Protein AF-K1SV11-F1 (afdb_monomer_lite)

Organism: NCBI:txid408170

pLDDT: mean 96.31, std 3.37, range [73.38, 98.69]

InterPro domains:
  IPR006102 Glycoside hydrolase family 2, immunoglobulin-like beta-sandwich [PF00703] (9-65)
  IPR006103 Glycoside hydrolase family 2, catalytic domain [PF02836] (73-146)
  IPR013783 Immunoglobulin-like fold [G3DSA:2.60.40.10] (1-65)
  IPR017853 Glycoside hydrolase superfamily [SSF51445] (63-167)
  IPR036156 Beta-Galactosidase/glucuronidase domain superfamily [SSF49303] (2-66)
  IPR051913 Glycosyl Hydrolase 2 Domain-Containing Protein [PTHR42732] (14-170)

Radius of gyration: 19.66 Å; chains: 1; bounding box: 50×42×51 Å

Structure (mmCIF, N/CA/C/O backbone):
data_AF-K1SV11-F1
#
_entry.id   AF-K1SV11-F1
#
loop_
_atom_site.group_PDB
_atom_site.id
_atom_site.type_symbol
_atom_site.label_atom_id
_atom_site.label_alt_id
_atom_site.label_comp_id
_atom_site.label_asym_id
_atom_site.label_entity_id
_atom_site.label_seq_id
_atom_site.pdbx_PDB_ins_code
_atom_site.Cartn_x
_atom_site.Cartn_y
_atom_site.Cartn_z
_atom_site.occupancy
_atom_site.B_iso_or_equiv
_atom_site.auth_seq_id
_atom_site.auth_comp_id
_atom_site.auth_asym_id
_atom_site.auth_atom_id
_atom_site.pdbx_PDB_model_num
ATOM 1 N N . MET A 1 1 ? -11.625 0.996 16.618 1.00 94.56 1 MET A N 1
ATOM 2 C CA . MET A 1 1 ? -12.616 0.081 16.000 1.00 94.56 1 MET A CA 1
ATOM 3 C C . MET A 1 1 ? -12.291 -0.110 14.524 1.00 94.56 1 MET A C 1
ATOM 5 O O . MET A 1 1 ? -11.609 0.737 13.961 1.00 94.56 1 MET A O 1
ATOM 9 N N . LEU A 1 2 ? -12.761 -1.198 13.920 1.00 97.38 2 LEU A N 1
ATOM 10 C CA . LEU A 1 2 ? -12.664 -1.480 12.489 1.00 97.38 2 LEU A CA 1
ATOM 11 C C . LEU A 1 2 ? -14.056 -1.342 11.863 1.00 97.38 2 LEU A C 1
ATOM 13 O O . LEU A 1 2 ? -15.018 -1.933 12.366 1.00 97.38 2 LEU A O 1
ATOM 17 N N . LEU A 1 3 ? -14.149 -0.562 10.793 1.00 97.69 3 LEU A N 1
ATOM 18 C CA . LEU A 1 3 ? -15.365 -0.305 10.028 1.00 97.69 3 LEU A CA 1
ATOM 19 C C . LEU A 1 3 ? -15.213 -0.891 8.623 1.00 97.69 3 LEU A C 1
ATOM 21 O O . LEU A 1 3 ? -14.120 -0.842 8.057 1.00 97.69 3 LEU A O 1
ATOM 25 N N . ASP A 1 4 ? -16.288 -1.443 8.073 1.00 96.75 4 ASP A N 1
ATOM 26 C CA . ASP A 1 4 ? -16.350 -1.846 6.666 1.00 96.75 4 ASP A CA 1
ATOM 27 C C . ASP A 1 4 ? -16.515 -0.636 5.717 1.00 96.75 4 ASP A C 1
ATOM 29 O O . ASP A 1 4 ? -16.569 0.512 6.169 1.00 96.75 4 ASP A O 1
ATOM 33 N N . GLU A 1 5 ? -16.565 -0.866 4.398 1.00 92.50 5 GLU A N 1
ATOM 34 C CA . GLU A 1 5 ? -16.695 0.216 3.403 1.00 92.50 5 GLU A CA 1
ATOM 35 C C . GLU A 1 5 ? -18.005 1.008 3.539 1.00 92.50 5 GLU A C 1
ATOM 37 O O . GLU A 1 5 ? -18.041 2.196 3.222 1.00 92.50 5 GLU A O 1
ATOM 42 N N . ALA A 1 6 ? -19.061 0.388 4.079 1.00 94.31 6 ALA A N 1
ATOM 43 C CA . ALA A 1 6 ? -20.334 1.044 4.371 1.00 94.31 6 ALA A CA 1
ATOM 44 C C . ALA A 1 6 ? -20.325 1.799 5.718 1.00 94.31 6 ALA A C 1
ATOM 46 O O . ALA A 1 6 ? -21.331 2.393 6.106 1.00 94.31 6 ALA A O 1
ATOM 47 N N . GLY A 1 7 ? -19.207 1.778 6.452 1.00 94.62 7 GLY A N 1
ATOM 48 C CA . GLY A 1 7 ? -19.062 2.416 7.759 1.00 94.62 7 GLY A CA 1
ATOM 49 C C . GLY A 1 7 ? -19.651 1.609 8.920 1.00 94.62 7 GLY A C 1
ATOM 50 O O . GLY A 1 7 ? -19.687 2.098 10.052 1.00 94.62 7 GLY A O 1
ATOM 51 N N . LYS A 1 8 ? -20.094 0.368 8.690 1.00 96.25 8 LYS A N 1
ATOM 52 C CA . LYS A 1 8 ? -20.599 -0.506 9.748 1.00 96.25 8 LYS A CA 1
ATOM 53 C C . LYS A 1 8 ? -19.429 -1.087 10.540 1.00 96.25 8 LYS A C 1
ATOM 55 O O . LYS A 1 8 ? -18.434 -1.566 10.001 1.00 96.25 8 LYS A O 1
ATOM 60 N N . LYS A 1 9 ? -19.563 -1.065 11.867 1.00 96.94 9 LYS A N 1
ATOM 61 C CA . LYS A 1 9 ? -18.567 -1.612 12.795 1.00 96.94 9 LYS A CA 1
ATOM 62 C C . LYS A 1 9 ? -18.510 -3.136 12.690 1.00 96.94 9 LYS A C 1
ATOM 64 O O . LYS A 1 9 ? -19.495 -3.807 12.988 1.00 96.94 9 LYS A O 1
ATOM 69 N N . VAL A 1 10 ? -17.344 -3.667 12.324 1.00 97.38 10 VAL A N 1
ATOM 70 C CA . VAL A 1 10 ? -17.098 -5.116 12.186 1.00 97.38 10 VAL A CA 1
ATOM 71 C C . VAL A 1 10 ? -16.247 -5.695 13.315 1.00 97.38 10 VAL A C 1
ATOM 73 O O . VAL A 1 10 ? -16.357 -6.878 13.616 1.00 97.38 10 VAL A O 1
ATOM 76 N N . ALA A 1 11 ? -15.422 -4.875 13.973 1.00 96.94 11 ALA A N 1
ATOM 77 C CA . ALA A 1 11 ? -14.662 -5.280 15.154 1.00 96.94 11 ALA A CA 1
ATOM 78 C C . ALA A 1 11 ? -14.322 -4.076 16.042 1.00 96.94 11 ALA A C 1
ATOM 80 O O . ALA A 1 11 ? -14.174 -2.946 15.572 1.00 96.94 11 ALA A O 1
ATOM 81 N N . GLU A 1 12 ? -14.154 -4.301 17.343 1.00 96.56 12 GLU A N 1
ATOM 82 C CA . GLU A 1 12 ? -13.772 -3.255 18.290 1.00 96.56 12 GLU A CA 1
ATOM 83 C C . GLU A 1 12 ? -12.978 -3.813 19.464 1.00 96.56 12 GLU A C 1
ATOM 85 O O . GLU A 1 12 ? -13.175 -4.945 19.902 1.00 96.56 12 GLU A O 1
ATOM 90 N N . LYS A 1 13 ? -12.081 -2.977 19.981 1.00 95.44 13 LYS A N 1
ATOM 91 C CA . LYS A 1 13 ? -11.397 -3.191 21.243 1.00 95.44 13 LYS A CA 1
ATOM 92 C C . LYS A 1 13 ? -11.168 -1.839 21.893 1.00 95.44 13 LYS A C 1
ATOM 94 O O . LYS A 1 13 ? -10.777 -0.889 21.215 1.00 95.44 13 LYS A O 1
ATOM 99 N N . ILE A 1 14 ? -11.401 -1.787 23.196 1.00 93.38 14 ILE A N 1
ATOM 100 C CA . ILE A 1 14 ? -11.025 -0.669 24.054 1.00 93.38 14 ILE A CA 1
ATOM 101 C C . ILE A 1 14 ? -9.830 -1.138 24.876 1.00 93.38 14 ILE A C 1
ATOM 103 O O . ILE A 1 14 ? -9.835 -2.256 25.399 1.00 93.38 14 ILE A O 1
ATOM 107 N N . VAL A 1 15 ? -8.802 -0.300 24.949 1.00 91.81 15 VAL A N 1
ATOM 108 C CA . VAL A 1 15 ? -7.616 -0.536 25.768 1.00 91.81 15 VAL A CA 1
ATOM 109 C C . VAL A 1 15 ? -7.462 0.641 26.718 1.00 91.81 15 VAL A C 1
ATOM 111 O O . VAL A 1 15 ? -7.655 1.789 26.325 1.00 91.81 15 VAL A O 1
ATOM 114 N N . THR A 1 16 ? -7.136 0.347 27.971 1.00 89.50 16 THR A N 1
ATOM 115 C CA . THR A 1 16 ? -6.912 1.333 29.029 1.00 89.50 16 THR A CA 1
ATOM 116 C C . THR A 1 16 ? -5.470 1.245 29.505 1.00 89.50 16 THR A C 1
ATOM 118 O O . THR A 1 16 ? -4.953 0.143 29.683 1.00 89.50 16 THR A O 1
ATOM 121 N N . GLY A 1 17 ? -4.831 2.386 29.747 1.00 82.50 17 GLY A N 1
ATOM 122 C CA . GLY A 1 17 ? -3.470 2.452 30.273 1.00 82.50 17 GLY A CA 1
ATOM 123 C C . GLY A 1 17 ? -2.755 3.728 29.843 1.00 82.50 17 GLY A C 1
ATOM 124 O O . GLY A 1 17 ? -3.195 4.406 28.919 1.00 82.50 17 GLY A O 1
ATOM 125 N N . ALA A 1 18 ? -1.654 4.044 30.521 1.00 73.38 18 ALA A N 1
ATOM 126 C CA . ALA A 1 18 ? -0.810 5.206 30.230 1.00 73.38 18 ALA A CA 1
ATOM 127 C C . ALA A 1 18 ? 0.420 4.854 29.371 1.00 73.38 18 ALA A C 1
ATOM 129 O O . ALA A 1 18 ? 1.354 5.644 29.275 1.00 73.38 18 ALA A O 1
ATOM 130 N N . ASN A 1 19 ? 0.448 3.654 28.781 1.00 80.50 19 ASN A N 1
ATOM 131 C CA . ASN A 1 19 ? 1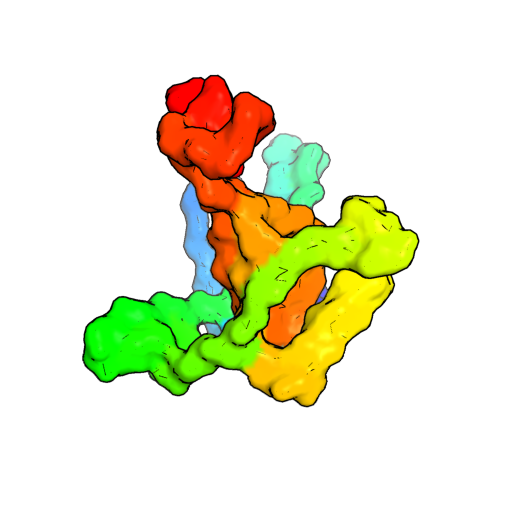.589 3.211 27.990 1.00 80.50 19 ASN A CA 1
ATOM 132 C C . ASN A 1 19 ? 1.600 3.952 26.640 1.00 80.50 19 ASN A C 1
ATOM 134 O O . ASN A 1 19 ? 0.556 3.987 25.982 1.00 80.50 19 ASN A O 1
ATOM 138 N N . PRO A 1 20 ? 2.740 4.521 26.205 1.00 83.62 20 PRO A N 1
ATOM 139 C CA . PRO A 1 20 ? 2.821 5.224 24.926 1.00 83.62 20 PRO A CA 1
ATOM 140 C C . PRO A 1 20 ? 2.632 4.282 23.728 1.00 83.62 20 PRO A C 1
ATOM 142 O O . PRO A 1 20 ? 2.189 4.719 22.671 1.00 83.62 20 PRO A O 1
ATOM 145 N N . GLU A 1 21 ? 2.911 2.985 23.900 1.00 89.81 21 GLU A N 1
ATOM 146 C CA . GLU A 1 21 ? 2.687 1.953 22.889 1.00 89.81 21 GLU A CA 1
ATOM 147 C C . GLU A 1 21 ? 1.568 0.996 23.329 1.00 89.81 21 GLU A C 1
ATOM 149 O O . GLU A 1 21 ? 1.606 0.410 24.416 1.00 89.81 21 GLU A O 1
ATOM 154 N N . ILE A 1 22 ? 0.569 0.811 22.462 1.00 89.50 22 ILE A N 1
ATOM 155 C CA . ILE A 1 22 ? -0.553 -0.105 22.681 1.00 89.50 22 ILE A CA 1
ATOM 156 C C . ILE A 1 22 ? -0.570 -1.144 21.562 1.00 89.50 22 ILE A C 1
ATOM 158 O O . ILE A 1 22 ? -0.773 -0.811 20.396 1.00 89.50 22 ILE A O 1
ATOM 162 N N . LYS A 1 23 ? -0.431 -2.423 21.925 1.00 90.94 23 LYS A N 1
ATOM 163 C CA . LYS A 1 23 ? -0.616 -3.558 21.010 1.00 90.94 23 LYS A CA 1
ATOM 164 C C . LYS A 1 23 ? -1.926 -4.256 21.314 1.00 90.94 23 LYS A C 1
ATOM 166 O O . LYS A 1 23 ? -2.216 -4.603 22.458 1.00 90.94 23 LYS A O 1
ATOM 171 N N . THR A 1 24 ? -2.733 -4.470 20.284 1.00 92.06 24 THR A N 1
ATOM 172 C CA . THR A 1 24 ? -3.984 -5.207 20.416 1.00 92.06 24 THR A CA 1
ATOM 173 C C . THR A 1 24 ? -4.318 -5.969 19.146 1.00 92.06 24 THR A C 1
ATOM 175 O O . THR A 1 24 ? -3.775 -5.697 18.078 1.00 92.06 24 THR A O 1
ATOM 178 N N . THR A 1 25 ? -5.226 -6.932 19.264 1.00 94.06 25 THR A N 1
ATOM 179 C CA . THR A 1 25 ? -5.654 -7.781 18.156 1.00 94.06 25 THR A CA 1
ATOM 180 C C . THR A 1 25 ? -7.169 -7.757 18.063 1.00 94.06 25 THR A C 1
ATOM 182 O O . THR A 1 25 ? -7.874 -7.994 19.045 1.00 94.06 25 THR A O 1
ATOM 185 N N . LEU A 1 26 ? -7.664 -7.484 16.860 1.00 94.12 26 LEU A N 1
ATOM 186 C CA . LEU A 1 26 ? -9.076 -7.556 16.513 1.00 94.12 26 LEU A CA 1
ATOM 187 C C . LEU A 1 26 ? -9.315 -8.834 15.715 1.00 94.12 26 LEU A C 1
ATOM 189 O O . LEU A 1 26 ? -8.645 -9.075 14.714 1.00 94.12 26 LEU A O 1
ATOM 193 N N . LYS A 1 27 ? -10.280 -9.649 16.146 1.00 95.38 27 LYS A N 1
ATOM 194 C CA . LYS A 1 27 ? -10.767 -10.773 15.344 1.00 95.38 27 LYS A CA 1
ATOM 195 C C . LYS A 1 27 ? -11.861 -10.257 14.416 1.00 95.38 27 LYS A C 1
ATOM 197 O O . LYS A 1 27 ? -12.839 -9.686 14.891 1.00 95.38 27 LYS A O 1
ATOM 202 N N . VAL A 1 28 ? -11.687 -10.462 13.116 1.00 96.25 28 VAL A N 1
ATOM 203 C CA . VAL A 1 28 ? -12.671 -10.109 12.087 1.00 96.25 28 VAL A CA 1
ATOM 204 C C . VAL A 1 28 ? -13.278 -11.409 11.578 1.00 96.25 28 VAL A C 1
ATOM 206 O O . VAL A 1 28 ? -12.565 -12.246 11.031 1.00 96.25 28 VAL A O 1
ATOM 209 N N . ALA A 1 29 ? -14.574 -11.611 11.809 1.00 95.19 29 ALA A N 1
ATOM 210 C CA . ALA A 1 29 ? -15.275 -12.780 11.291 1.00 95.19 29 ALA A CA 1
ATOM 211 C C . ALA A 1 29 ? -15.510 -12.606 9.785 1.00 95.19 29 ALA A C 1
ATOM 213 O O . ALA A 1 29 ? -16.008 -11.562 9.373 1.00 95.19 29 ALA A O 1
ATOM 214 N N . ASN A 1 30 ? -15.169 -13.627 8.991 1.00 95.12 30 ASN A N 1
ATOM 215 C CA . ASN A 1 30 ? -15.353 -13.656 7.533 1.00 95.12 30 ASN A CA 1
ATOM 216 C C . ASN A 1 30 ? -14.841 -12.376 6.834 1.00 95.12 30 ASN A C 1
ATOM 218 O O . ASN A 1 30 ? -15.638 -11.633 6.256 1.00 95.12 30 ASN A O 1
ATOM 222 N N . PRO A 1 31 ? -13.532 -12.066 6.927 1.00 96.75 31 PRO A N 1
ATOM 223 C CA . PRO A 1 31 ? -12.990 -10.839 6.358 1.00 96.75 31 PRO A CA 1
ATOM 224 C C . PRO A 1 31 ? -13.089 -10.846 4.828 1.00 96.75 31 PRO A C 1
ATOM 226 O O . PRO A 1 31 ? -12.780 -11.846 4.181 1.00 96.75 31 PRO A O 1
ATOM 229 N N . GLN A 1 32 ? -13.453 -9.701 4.257 1.00 97.88 32 GLN A N 1
ATOM 230 C CA . GLN A 1 32 ? -13.280 -9.423 2.837 1.00 97.88 32 GLN A CA 1
ATOM 231 C C . GLN A 1 32 ? -11.794 -9.177 2.588 1.00 97.88 32 GLN A C 1
ATOM 233 O O . GLN A 1 32 ? -11.194 -8.277 3.181 1.00 97.88 32 GLN A O 1
ATOM 238 N N . LEU A 1 33 ? -11.177 -10.026 1.770 1.00 98.31 33 LEU A N 1
ATOM 239 C CA . LEU A 1 33 ? -9.741 -9.962 1.534 1.00 98.31 33 LEU A CA 1
ATOM 240 C C . LEU A 1 33 ? -9.417 -8.965 0.424 1.00 98.31 33 LEU A C 1
ATOM 242 O O . LEU A 1 33 ? -10.063 -8.944 -0.623 1.00 98.31 33 LEU A O 1
ATOM 246 N N . TRP A 1 34 ? -8.366 -8.181 0.638 1.00 98.69 34 TRP A N 1
ATOM 247 C CA . TRP A 1 34 ? -7.801 -7.315 -0.383 1.00 98.69 34 TRP A CA 1
ATOM 248 C C . TRP A 1 34 ? -7.024 -8.149 -1.408 1.00 98.69 34 TRP A C 1
ATOM 250 O O . TRP A 1 34 ? -6.249 -9.047 -1.058 1.00 98.69 34 TRP A O 1
ATOM 260 N N . SER A 1 35 ? -7.216 -7.828 -2.682 1.00 98.50 35 SER A N 1
ATOM 261 C CA . SER A 1 35 ? -6.445 -8.334 -3.819 1.00 98.50 35 SER A CA 1
ATOM 262 C C . SER A 1 35 ? -6.445 -7.300 -4.952 1.00 98.50 35 SER A C 1
ATOM 264 O O . SER A 1 35 ? -7.298 -6.411 -4.951 1.00 98.50 35 SER A O 1
ATOM 266 N N . PRO A 1 36 ? -5.545 -7.398 -5.948 1.00 98.06 36 PRO A N 1
ATOM 267 C CA . PRO A 1 36 ? -5.603 -6.549 -7.136 1.00 98.06 36 PRO A CA 1
ATOM 268 C C . PRO A 1 36 ? -6.957 -6.582 -7.854 1.00 98.06 36 PRO A C 1
ATOM 270 O O . PRO A 1 36 ? -7.390 -5.581 -8.420 1.00 98.06 36 PRO A O 1
ATOM 273 N N . GLU A 1 37 ? -7.639 -7.722 -7.829 1.00 97.31 37 GLU A N 1
ATOM 274 C CA . GLU A 1 37 ? -8.930 -7.932 -8.479 1.00 97.31 37 GLU A CA 1
ATOM 275 C C . GLU A 1 37 ? -10.109 -7.445 -7.617 1.00 97.31 37 GLU A C 1
ATOM 277 O O . GLU A 1 37 ? -11.121 -7.000 -8.151 1.00 97.31 37 GLU A O 1
ATOM 282 N N . SER A 1 38 ? -9.962 -7.485 -6.290 1.00 97.31 38 SER A N 1
ATOM 283 C CA . SER A 1 38 ? -10.950 -7.024 -5.310 1.00 97.31 38 SER A CA 1
ATOM 284 C C . SER A 1 38 ? -10.254 -6.205 -4.213 1.00 97.31 38 SER A C 1
ATOM 286 O O . SER A 1 38 ? -9.923 -6.754 -3.154 1.00 97.31 38 SER A O 1
ATOM 288 N N . PRO A 1 39 ? -9.979 -4.906 -4.449 1.00 97.75 39 PRO A N 1
ATOM 289 C CA . PRO A 1 39 ? -9.195 -4.064 -3.544 1.00 97.75 39 PRO A CA 1
ATOM 290 C C . PRO A 1 39 ? -10.017 -3.527 -2.366 1.00 97.75 39 PRO A C 1
ATOM 292 O O . PRO A 1 39 ? -10.094 -2.324 -2.143 1.00 97.75 39 PRO A O 1
ATOM 295 N N . TYR A 1 40 ? -10.638 -4.430 -1.609 1.00 98.44 40 TYR A N 1
ATOM 296 C CA . TYR A 1 40 ? -11.513 -4.078 -0.495 1.00 98.44 40 TYR A CA 1
ATOM 297 C C . TYR A 1 40 ? -10.730 -3.435 0.656 1.00 98.44 40 TYR A C 1
ATOM 299 O O . TYR A 1 40 ? -9.743 -4.008 1.138 1.00 98.44 40 TYR A O 1
ATOM 307 N N . LEU A 1 41 ? -11.181 -2.271 1.131 1.00 98.19 41 LEU A N 1
ATOM 308 C CA . LEU A 1 41 ? -10.513 -1.527 2.201 1.00 98.19 41 LEU A CA 1
ATOM 309 C C . LEU A 1 41 ? -11.447 -1.260 3.381 1.00 98.19 41 LEU A C 1
ATOM 311 O O . LEU A 1 41 ? -12.476 -0.604 3.272 1.00 98.19 41 LEU A O 1
ATOM 315 N N . TYR A 1 42 ? -11.021 -1.694 4.561 1.00 98.25 42 TYR A N 1
ATOM 316 C CA . TYR A 1 42 ? -11.636 -1.302 5.822 1.00 98.25 42 TYR A CA 1
ATOM 317 C C . TYR A 1 42 ? -11.119 0.064 6.283 1.00 98.25 42 TYR A C 1
ATOM 319 O O . TYR A 1 42 ? -10.108 0.571 5.793 1.00 98.25 42 TYR A O 1
ATOM 327 N N . GLN A 1 43 ? -11.772 0.623 7.300 1.00 97.75 43 GLN A N 1
ATOM 328 C CA . GLN A 1 43 ? -11.298 1.797 8.025 1.00 97.75 43 GLN A CA 1
ATOM 329 C C . GLN A 1 43 ? -11.013 1.449 9.486 1.00 97.75 43 GLN A C 1
ATOM 331 O O . GLN A 1 43 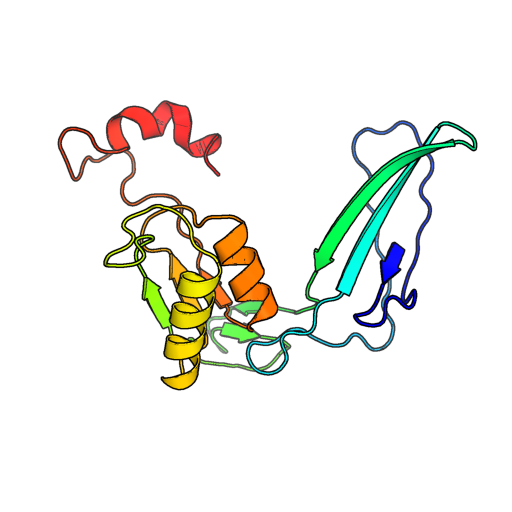? -11.904 1.055 10.243 1.00 97.75 43 GLN A O 1
ATOM 336 N N . VAL A 1 44 ? -9.766 1.626 9.911 1.00 97.06 44 VAL A N 1
ATOM 337 C CA . VAL A 1 44 ? -9.381 1.599 11.320 1.00 97.06 44 VAL A CA 1
ATOM 338 C C . VAL A 1 44 ? -9.595 2.996 11.882 1.00 97.06 44 VAL A C 1
ATOM 340 O O . VAL A 1 44 ? -8.856 3.922 11.561 1.00 97.06 44 VAL A O 1
ATOM 343 N N . LYS A 1 45 ? -10.602 3.145 12.744 1.00 96.94 45 LYS A N 1
ATOM 344 C CA . LYS A 1 45 ? -10.841 4.375 13.501 1.00 96.94 45 LYS A CA 1
ATOM 345 C C . LYS A 1 45 ? -10.247 4.237 14.896 1.00 96.94 45 LYS A C 1
ATOM 347 O O . LYS A 1 45 ? -10.744 3.456 15.719 1.00 96.94 45 LYS A O 1
ATOM 352 N N . LEU A 1 46 ? -9.184 4.986 15.149 1.00 95.31 46 LEU A N 1
ATOM 353 C CA . LEU A 1 46 ? -8.548 5.134 16.450 1.00 95.31 46 LEU A CA 1
ATOM 354 C C . LEU A 1 46 ? -9.159 6.347 17.146 1.00 95.31 46 LEU A C 1
ATOM 356 O O . LEU A 1 46 ? -9.353 7.397 16.538 1.00 95.31 46 LEU A O 1
ATOM 360 N N . THR A 1 47 ? -9.520 6.201 18.415 1.00 95.25 47 THR A N 1
ATOM 361 C CA . THR A 1 47 ? -10.074 7.299 19.210 1.00 95.25 47 THR A CA 1
ATOM 362 C C . THR A 1 47 ? -9.422 7.274 20.577 1.00 95.25 47 THR A C 1
ATOM 364 O O . THR A 1 47 ? -9.524 6.278 21.295 1.00 95.25 47 THR A O 1
ATOM 367 N N . ARG A 1 48 ? -8.730 8.362 20.912 1.00 93.81 48 ARG A N 1
ATOM 368 C CA . ARG A 1 48 ? -8.084 8.557 22.207 1.00 93.81 48 ARG A CA 1
ATOM 369 C C . ARG A 1 48 ? -9.021 9.350 23.103 1.00 93.81 48 ARG A C 1
ATOM 371 O O . ARG A 1 48 ? -9.550 10.384 22.695 1.00 93.81 48 ARG A O 1
ATOM 378 N N . TYR A 1 49 ? -9.192 8.874 24.328 1.00 93.12 49 TYR A N 1
ATOM 379 C CA . TYR A 1 49 ? -10.009 9.530 25.340 1.00 93.12 49 TYR A CA 1
ATOM 380 C C . TYR A 1 49 ? -9.144 10.018 26.501 1.00 93.12 49 TYR A C 1
ATOM 382 O O . TYR A 1 49 ? -8.228 9.322 26.935 1.00 93.12 49 TYR A O 1
ATOM 390 N N . GLU A 1 50 ? -9.484 11.188 27.033 1.00 92.19 50 GLU A N 1
ATOM 391 C CA . GLU A 1 50 ? -9.005 11.699 28.317 1.00 92.19 50 GLU A CA 1
ATOM 392 C C . GLU A 1 50 ? -10.204 11.783 29.269 1.00 92.19 50 GLU A C 1
ATOM 394 O O . GLU A 1 50 ? -11.061 12.670 29.184 1.00 92.19 50 GLU A O 1
ATOM 399 N N . GLY A 1 51 ? -10.333 10.771 30.131 1.00 89.38 51 GLY A N 1
ATOM 400 C CA . GLY A 1 51 ? -11.551 10.552 30.908 1.00 89.38 51 GLY A CA 1
ATOM 401 C C . GLY A 1 51 ? -12.748 10.285 29.989 1.00 89.38 51 GLY A C 1
ATOM 402 O O . GLY A 1 51 ? -12.779 9.287 29.276 1.00 89.38 51 GLY A O 1
ATOM 403 N N . LYS A 1 52 ? -13.743 11.182 30.004 1.00 91.56 52 LYS A N 1
ATOM 404 C CA . LYS A 1 52 ? -14.944 11.096 29.149 1.00 91.56 52 LYS A CA 1
ATOM 405 C C . LYS A 1 52 ? -14.847 11.929 27.864 1.00 91.56 52 LYS A C 1
ATOM 407 O O . LYS A 1 52 ? -15.765 11.882 27.050 1.00 91.56 52 LYS A O 1
ATOM 412 N N . LYS A 1 53 ? -13.781 12.716 27.687 1.00 95.69 53 LYS A N 1
ATOM 413 C CA . LYS A 1 53 ? -13.613 13.595 26.523 1.00 95.69 53 LYS A CA 1
ATOM 414 C C . LYS A 1 53 ? -12.815 12.885 25.437 1.00 95.69 53 LYS A C 1
ATOM 416 O O . LYS A 1 53 ? -11.838 12.204 25.735 1.00 95.69 53 LYS A O 1
ATOM 421 N N . VAL A 1 54 ? -13.224 13.063 24.185 1.00 96.50 54 VAL A N 1
ATOM 422 C CA . VAL A 1 54 ? -12.418 12.660 23.027 1.00 96.50 54 VAL A CA 1
ATOM 423 C C . VAL A 1 54 ? -11.271 13.655 22.894 1.00 96.50 54 VAL A C 1
ATOM 425 O O . VAL A 1 54 ? -11.518 14.851 22.774 1.00 96.50 54 VAL A O 1
ATOM 428 N N . ALA A 1 55 ? -10.040 13.157 22.944 1.00 95.00 55 ALA A N 1
ATOM 429 C CA . ALA A 1 55 ? -8.832 13.961 22.806 1.00 95.00 55 ALA A CA 1
ATOM 430 C C . ALA A 1 55 ? -8.280 13.934 21.374 1.00 95.00 55 ALA A C 1
ATOM 432 O O . ALA A 1 55 ? -7.768 14.943 20.909 1.00 95.00 55 ALA A O 1
ATOM 433 N N . ASP A 1 56 ? -8.389 12.795 20.680 1.00 95.38 56 ASP A N 1
ATOM 434 C CA . ASP A 1 56 ? -7.943 12.655 19.288 1.00 95.38 56 ASP A CA 1
ATOM 435 C C . ASP A 1 56 ? -8.739 11.569 18.549 1.00 95.38 56 ASP A C 1
ATOM 437 O O . ASP A 1 56 ? -9.225 10.605 19.157 1.00 95.38 56 ASP A O 1
ATOM 441 N N . VAL A 1 57 ? -8.857 11.720 17.229 1.00 96.75 57 VAL A N 1
ATOM 442 C CA . VAL A 1 57 ? -9.459 10.745 16.319 1.00 96.75 57 VAL A CA 1
ATOM 443 C C . VAL A 1 57 ? -8.614 10.643 15.058 1.00 96.75 57 VAL A C 1
ATOM 445 O O . VAL A 1 57 ? -8.461 11.616 14.328 1.00 96.75 57 VAL A O 1
ATOM 448 N N . GLN A 1 58 ? -8.178 9.429 14.734 1.00 96.56 58 GLN A N 1
ATOM 449 C CA . GLN A 1 58 ? -7.489 9.133 13.479 1.00 96.56 58 GLN A CA 1
ATOM 450 C C . GLN A 1 58 ? -8.213 8.023 12.731 1.00 96.56 58 GLN A C 1
ATOM 452 O O . GLN A 1 58 ? -8.741 7.088 13.338 1.00 96.56 58 GLN A O 1
ATOM 457 N N . THR A 1 59 ? -8.254 8.133 11.406 1.00 96.06 59 THR A N 1
ATOM 458 C CA . THR A 1 59 ? -8.867 7.129 10.534 1.00 96.06 59 THR A CA 1
ATOM 459 C C . THR A 1 59 ? -7.867 6.718 9.470 1.00 96.06 59 THR A C 1
ATOM 461 O O . THR A 1 59 ? -7.343 7.567 8.757 1.00 96.06 59 THR A O 1
ATOM 464 N N . LEU A 1 60 ? -7.613 5.417 9.375 1.00 95.06 60 LEU A N 1
ATOM 465 C CA . LEU A 1 60 ? -6.648 4.827 8.454 1.00 95.06 60 LEU A CA 1
ATOM 466 C C . LEU A 1 60 ? -7.356 3.788 7.591 1.00 95.06 60 LEU A C 1
ATOM 468 O O . LEU A 1 60 ? -8.121 2.971 8.106 1.00 95.06 60 LEU A O 1
ATOM 472 N N . LYS A 1 61 ? -7.092 3.794 6.285 1.00 96.44 61 LYS A N 1
ATOM 473 C CA . LYS A 1 61 ? -7.536 2.711 5.403 1.00 96.44 61 LYS A CA 1
ATOM 474 C C . LYS A 1 61 ? -6.670 1.475 5.635 1.00 96.44 61 LYS A C 1
ATOM 476 O O . LYS A 1 61 ? -5.482 1.584 5.925 1.00 96.44 61 LYS A O 1
ATOM 481 N N . THR A 1 62 ? -7.257 0.287 5.556 1.00 96.50 62 THR A N 1
ATOM 482 C CA . THR A 1 62 ? -6.532 -0.968 5.795 1.00 96.50 62 THR A CA 1
ATOM 483 C C . THR A 1 62 ? -7.129 -2.105 4.978 1.00 96.50 62 THR A C 1
ATOM 485 O O . THR A 1 62 ? -8.311 -2.420 5.107 1.00 96.50 62 THR A O 1
ATOM 488 N N . GLY A 1 63 ? -6.292 -2.763 4.177 1.00 97.62 63 GLY A N 1
ATOM 489 C CA . GLY A 1 63 ? -6.625 -4.022 3.513 1.00 97.62 63 GLY A CA 1
ATOM 490 C C . GLY A 1 63 ? -6.243 -5.231 4.370 1.00 97.62 63 GLY A C 1
ATOM 491 O O . GLY A 1 63 ? -5.183 -5.251 4.999 1.00 97.62 63 GLY A O 1
ATOM 492 N N . ILE A 1 64 ? -7.083 -6.267 4.376 1.00 98.31 64 ILE A N 1
ATOM 493 C CA . ILE A 1 64 ? -6.782 -7.548 5.031 1.00 98.31 64 ILE A CA 1
ATOM 494 C C . ILE A 1 64 ? -6.317 -8.530 3.959 1.00 98.31 64 ILE A C 1
ATOM 496 O O . ILE A 1 64 ? -7.066 -8.843 3.043 1.00 98.31 64 ILE A O 1
ATOM 500 N N . ARG A 1 65 ? -5.079 -9.015 4.056 1.00 98.25 65 ARG A N 1
ATOM 501 C CA . ARG A 1 65 ? -4.499 -9.986 3.115 1.00 98.25 65 ARG A CA 1
ATOM 502 C C . ARG A 1 65 ? -3.376 -10.778 3.764 1.00 98.25 65 ARG A C 1
ATOM 504 O O . ARG A 1 65 ? -2.717 -10.259 4.670 1.00 98.25 65 ARG A O 1
ATOM 511 N N . THR A 1 66 ? -3.111 -11.974 3.251 1.00 98.31 66 THR A N 1
ATOM 512 C CA . THR A 1 66 ? -1.915 -12.755 3.593 1.00 98.31 66 THR A CA 1
ATOM 513 C C . THR A 1 66 ? -0.949 -12.791 2.418 1.00 98.31 66 THR A C 1
ATOM 515 O O . THR A 1 66 ? -1.360 -12.856 1.262 1.00 98.31 66 THR A O 1
ATOM 518 N N . ILE A 1 67 ? 0.345 -12.736 2.718 1.00 98.06 67 ILE A N 1
ATOM 519 C CA . ILE A 1 67 ? 1.422 -12.850 1.734 1.00 98.06 67 ILE A CA 1
ATOM 520 C C . ILE A 1 67 ? 2.344 -13.968 2.207 1.00 98.06 67 ILE A C 1
ATOM 522 O O . ILE A 1 67 ? 2.691 -14.018 3.387 1.00 98.06 67 ILE A O 1
ATOM 526 N N . ALA A 1 68 ? 2.737 -14.847 1.293 1.00 98.25 68 ALA A N 1
ATOM 527 C CA . ALA A 1 68 ? 3.768 -15.847 1.530 1.00 98.25 68 ALA A CA 1
ATOM 528 C C . ALA A 1 68 ? 4.729 -15.889 0.340 1.00 98.25 68 ALA A C 1
ATOM 530 O O . ALA A 1 68 ? 4.320 -15.717 -0.808 1.00 98.25 68 ALA A O 1
ATOM 531 N N . VAL A 1 69 ? 6.013 -16.107 0.619 1.00 97.62 69 VAL A N 1
ATOM 532 C CA . VAL A 1 69 ? 7.045 -16.299 -0.402 1.00 97.62 69 VAL A CA 1
ATOM 533 C C . VAL A 1 69 ? 7.849 -17.532 -0.025 1.00 97.62 69 VAL A C 1
ATOM 535 O O . VAL A 1 69 ? 8.373 -17.614 1.083 1.00 97.62 69 VAL A O 1
ATOM 538 N N . SER A 1 70 ? 7.927 -18.495 -0.935 1.00 97.62 70 SER A N 1
ATOM 539 C CA . SER A 1 70 ? 8.698 -19.727 -0.750 1.00 97.62 70 SER A CA 1
ATOM 540 C C . SER A 1 70 ? 9.408 -20.119 -2.040 1.00 97.62 70 SER A C 1
ATOM 542 O O . SER A 1 70 ? 9.053 -19.655 -3.127 1.00 97.62 70 SER A O 1
ATOM 544 N N . LYS A 1 71 ? 10.419 -20.985 -1.931 1.00 97.88 71 LYS A N 1
ATOM 545 C CA . LYS A 1 71 ? 11.124 -21.531 -3.096 1.00 97.88 71 LYS A CA 1
ATOM 546 C C . LYS A 1 71 ? 10.194 -22.416 -3.932 1.00 97.88 71 LYS A C 1
ATOM 548 O O . LYS A 1 71 ? 10.281 -22.410 -5.155 1.00 97.88 71 LYS A O 1
ATOM 553 N N . GLU A 1 72 ? 9.311 -23.152 -3.265 1.00 97.19 72 GLU A N 1
ATOM 554 C CA . GLU A 1 72 ? 8.435 -24.166 -3.847 1.00 97.19 72 GLU A CA 1
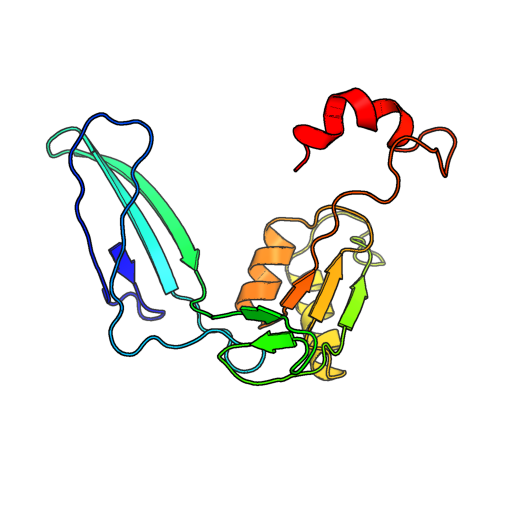ATOM 555 C C . GLU A 1 72 ? 7.251 -23.533 -4.588 1.00 97.19 72 GLU A C 1
ATOM 557 O O . GLU A 1 72 ? 6.938 -23.936 -5.707 1.00 97.19 72 GLU A O 1
ATOM 562 N N . TYR A 1 73 ? 6.617 -22.517 -3.991 1.00 96.75 73 TYR A N 1
ATOM 563 C CA . TYR A 1 73 ? 5.375 -21.923 -4.507 1.00 96.75 73 TYR A CA 1
ATOM 564 C C . TYR A 1 73 ? 5.534 -20.500 -5.049 1.00 96.75 73 TYR A C 1
ATOM 566 O O . TYR A 1 73 ? 4.573 -19.933 -5.577 1.00 96.75 73 TYR A O 1
ATOM 574 N N . GLY A 1 74 ? 6.728 -19.912 -4.941 1.00 97.75 74 GLY A N 1
ATOM 575 C CA . GLY A 1 74 ? 6.971 -18.524 -5.320 1.00 97.75 74 GLY A CA 1
ATOM 576 C C . GLY A 1 74 ? 6.181 -17.550 -4.446 1.00 97.75 74 GLY A C 1
ATOM 577 O O . GLY A 1 74 ? 6.020 -17.772 -3.247 1.00 97.75 74 GLY A O 1
ATOM 578 N N . PHE A 1 75 ? 5.702 -16.458 -5.049 1.00 98.31 75 PHE A N 1
ATOM 579 C CA . PHE A 1 75 ? 4.848 -15.475 -4.382 1.00 98.31 75 PHE A CA 1
ATOM 580 C C . PHE A 1 75 ? 3.392 -15.953 -4.340 1.00 98.31 75 PHE A C 1
ATOM 582 O O . PHE A 1 75 ? 2.806 -16.304 -5.370 1.00 98.31 75 PHE A O 1
ATOM 589 N N . GLN A 1 76 ? 2.801 -15.912 -3.150 1.00 98.56 76 GLN A N 1
ATOM 590 C CA . GLN A 1 76 ? 1.402 -16.226 -2.901 1.00 98.56 76 GLN A CA 1
ATOM 591 C C . GLN A 1 76 ? 0.704 -15.047 -2.226 1.00 98.56 76 GLN A C 1
ATOM 593 O O . GLN A 1 76 ? 1.193 -14.504 -1.234 1.00 98.56 76 GLN A O 1
ATOM 598 N N . LEU A 1 77 ? -0.478 -14.703 -2.735 1.00 98.62 77 LEU A N 1
ATOM 599 C CA . LEU A 1 77 ? -1.393 -13.736 -2.135 1.00 98.62 77 LEU A CA 1
ATOM 600 C C . LEU A 1 77 ? -2.670 -14.473 -1.744 1.00 98.62 77 LEU A C 1
ATOM 602 O O . LEU A 1 77 ? -3.261 -15.158 -2.576 1.00 98.62 77 LEU A O 1
ATOM 606 N N . ASN A 1 78 ? -3.092 -14.348 -0.486 1.00 98.19 78 ASN A N 1
ATOM 607 C CA . ASN A 1 78 ? -4.283 -15.025 0.038 1.00 98.19 78 ASN A CA 1
ATOM 608 C C . ASN A 1 78 ? -4.261 -16.550 -0.210 1.00 98.19 78 ASN A C 1
ATOM 610 O O . ASN A 1 78 ? -5.283 -17.161 -0.501 1.00 98.19 78 ASN A O 1
ATOM 614 N N . GLY A 1 79 ? -3.071 -17.160 -0.125 1.00 97.88 79 GLY A N 1
ATOM 615 C CA . GLY A 1 79 ? -2.850 -18.595 -0.355 1.00 97.88 79 GLY A CA 1
ATOM 616 C C . GLY A 1 79 ? -2.747 -19.017 -1.827 1.00 97.88 79 GLY A C 1
ATOM 617 O O . GLY A 1 79 ? -2.452 -20.177 -2.102 1.00 97.88 79 GLY A O 1
ATOM 618 N N . VAL A 1 80 ? -2.932 -18.099 -2.779 1.00 97.81 80 VAL A N 1
ATOM 619 C CA . VAL A 1 80 ? -2.911 -18.396 -4.218 1.00 97.81 80 VAL A CA 1
ATOM 620 C C . VAL A 1 80 ? -1.589 -17.951 -4.834 1.00 97.81 80 VAL A C 1
ATOM 622 O O . VAL A 1 80 ? -1.216 -16.780 -4.739 1.00 97.81 80 VAL A O 1
ATOM 625 N N . THR A 1 81 ? -0.884 -18.876 -5.490 1.00 98.25 81 THR A N 1
ATOM 626 C CA . THR A 1 81 ? 0.323 -18.560 -6.267 1.00 98.25 81 THR A CA 1
ATOM 627 C C . THR A 1 81 ? -0.020 -17.665 -7.448 1.00 98.25 81 THR A C 1
ATOM 629 O O . THR A 1 81 ? -0.913 -17.974 -8.236 1.00 98.25 81 THR A O 1
ATOM 632 N N . ARG A 1 82 ? 0.739 -16.579 -7.612 1.00 96.69 82 ARG A N 1
ATOM 633 C CA . ARG A 1 82 ? 0.637 -15.705 -8.784 1.00 96.69 82 ARG A CA 1
ATOM 634 C C . ARG A 1 82 ? 2.005 -15.205 -9.224 1.00 96.69 82 ARG A C 1
ATOM 636 O O . ARG A 1 82 ? 2.938 -15.090 -8.432 1.00 96.69 82 ARG A O 1
ATOM 643 N N . LYS A 1 83 ? 2.119 -14.884 -10.510 1.00 97.44 83 LYS A N 1
ATOM 644 C CA . LYS A 1 83 ? 3.242 -14.098 -11.027 1.00 97.44 83 LYS A CA 1
ATOM 645 C C . LYS A 1 83 ? 2.919 -12.619 -10.855 1.00 97.44 83 LYS A C 1
ATOM 647 O O . LYS A 1 83 ? 1.773 -12.229 -11.038 1.00 97.44 83 LYS A O 1
ATOM 652 N N . LEU A 1 84 ? 3.935 -11.830 -10.523 1.00 97.75 84 LEU A N 1
ATOM 653 C CA . LEU A 1 84 ? 3.838 -10.375 -10.499 1.00 97.75 84 LEU A CA 1
ATOM 654 C C . LEU A 1 84 ? 3.992 -9.868 -11.935 1.00 97.75 84 LEU A C 1
ATOM 656 O O . LEU A 1 84 ? 5.059 -10.008 -12.534 1.00 97.75 84 LEU A O 1
ATOM 660 N N . LYS A 1 85 ? 2.929 -9.297 -12.493 1.00 98.12 85 LYS A N 1
ATOM 661 C CA . LYS A 1 85 ? 2.936 -8.612 -13.789 1.00 98.12 85 LYS A CA 1
ATOM 662 C C . LYS A 1 85 ? 3.311 -7.154 -13.542 1.00 98.12 85 LYS A C 1
ATOM 664 O O . LYS A 1 85 ? 2.467 -6.260 -13.573 1.00 98.12 85 LYS A O 1
ATOM 669 N N . GLY A 1 86 ? 4.580 -6.962 -13.192 1.00 97.94 86 GLY A N 1
ATOM 670 C CA . GLY A 1 86 ? 5.100 -5.699 -12.684 1.00 97.94 86 GLY A CA 1
ATOM 671 C C . GLY A 1 86 ? 5.591 -4.735 -13.762 1.00 97.94 86 GLY A C 1
ATOM 672 O O . GLY A 1 86 ? 6.154 -5.158 -14.770 1.00 97.94 86 GLY A O 1
ATOM 673 N N . VAL A 1 87 ? 5.455 -3.437 -13.491 1.00 98.50 87 VAL A N 1
ATOM 674 C CA . VAL A 1 87 ? 6.134 -2.347 -14.215 1.00 98.50 87 VAL A CA 1
ATOM 675 C C . VAL A 1 87 ? 6.972 -1.503 -13.257 1.00 98.50 87 VAL A C 1
ATOM 677 O O . VAL A 1 87 ? 6.666 -1.408 -12.069 1.00 98.50 87 VAL A O 1
ATOM 680 N N . CYS A 1 88 ? 8.031 -0.878 -13.769 1.00 98.56 88 CYS A N 1
ATOM 681 C CA . CYS A 1 88 ? 8.766 0.158 -13.045 1.00 98.56 88 CYS A CA 1
ATOM 682 C C . CYS A 1 88 ? 8.248 1.524 -13.491 1.00 98.56 88 CYS A C 1
ATOM 684 O O . CYS A 1 88 ? 8.147 1.766 -14.693 1.00 98.56 88 CYS A O 1
ATOM 686 N N . LEU A 1 89 ? 7.943 2.404 -12.541 1.00 97.81 89 LEU A N 1
ATOM 687 C CA . LEU A 1 89 ? 7.538 3.778 -12.828 1.00 97.81 89 LEU A CA 1
ATOM 688 C C . LEU A 1 89 ? 8.441 4.745 -12.069 1.00 97.81 89 LEU A C 1
ATOM 690 O O . LEU A 1 89 ? 8.674 4.561 -10.874 1.00 97.81 89 LEU A O 1
ATOM 694 N N . HIS A 1 90 ? 8.907 5.776 -12.772 1.00 97.75 90 HIS A N 1
ATOM 695 C CA . HIS A 1 90 ? 9.406 6.989 -12.134 1.00 97.75 90 HIS A CA 1
ATOM 696 C C . HIS A 1 90 ? 8.239 7.825 -11.589 1.00 97.75 90 HIS A C 1
ATOM 698 O O . HIS A 1 90 ? 7.071 7.552 -11.871 1.00 97.75 90 HIS A O 1
ATOM 704 N N . HIS A 1 91 ? 8.565 8.821 -10.765 1.00 97.00 91 HIS A N 1
ATOM 705 C CA . HIS A 1 91 ? 7.577 9.621 -10.038 1.00 97.00 91 HIS A CA 1
ATOM 706 C C . HIS A 1 91 ? 6.970 10.766 -10.862 1.00 97.00 91 HIS A C 1
ATOM 708 O O . HIS A 1 91 ? 5.974 11.350 -10.436 1.00 97.00 91 HIS A O 1
ATOM 714 N N . ASP A 1 92 ? 7.574 11.136 -11.995 1.00 97.25 92 ASP A N 1
ATOM 715 C CA . ASP A 1 92 ? 7.071 12.236 -12.809 1.00 97.25 92 ASP A CA 1
ATOM 716 C C . ASP A 1 92 ? 5.750 11.876 -13.506 1.00 97.25 92 ASP A C 1
ATOM 718 O O . ASP A 1 92 ? 5.434 10.720 -13.795 1.00 97.25 92 ASP A O 1
ATOM 722 N N . LEU A 1 93 ? 4.961 12.912 -13.779 1.00 97.38 93 LEU A N 1
ATOM 723 C CA . LEU A 1 93 ? 3.651 12.821 -14.413 1.00 97.38 93 LEU A CA 1
ATOM 724 C C . LEU A 1 93 ? 3.698 13.429 -15.822 1.00 97.38 93 LEU A C 1
ATOM 726 O O . LEU A 1 93 ? 2.762 14.104 -16.264 1.00 97.38 93 LEU A O 1
ATOM 730 N N . GLY A 1 94 ? 4.810 1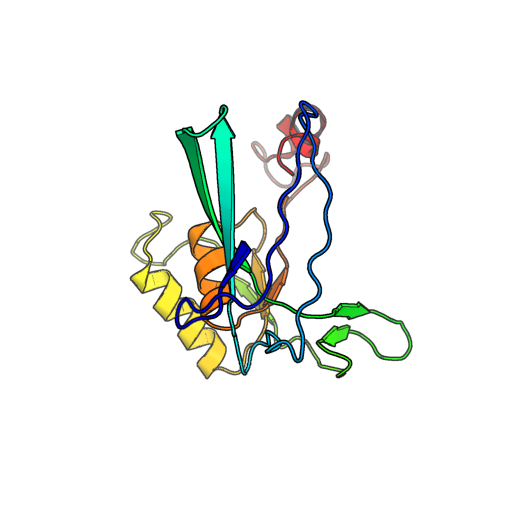3.199 -16.532 1.00 96.88 94 GLY A N 1
ATOM 731 C CA . GLY A 1 94 ? 5.035 13.674 -17.892 1.00 96.88 94 GLY A CA 1
ATOM 732 C C . GLY A 1 94 ? 5.018 15.208 -17.974 1.00 96.88 94 GLY A C 1
ATOM 733 O O . GLY A 1 94 ? 5.813 15.853 -17.293 1.00 96.88 94 GLY A O 1
ATOM 734 N N . PRO A 1 95 ? 4.118 15.832 -18.763 1.00 97.81 95 PRO A N 1
ATOM 735 C CA . PRO A 1 95 ? 4.052 17.294 -18.897 1.00 97.81 95 PRO A CA 1
ATOM 736 C C . PRO A 1 95 ? 3.828 18.068 -17.589 1.00 97.81 95 PRO A C 1
ATOM 738 O O . PRO A 1 95 ? 4.100 19.263 -17.541 1.00 97.81 95 PRO A O 1
ATOM 741 N N . LEU A 1 96 ? 3.326 17.412 -16.537 1.00 97.81 96 LEU A N 1
ATOM 742 C CA . LEU A 1 96 ? 3.134 18.024 -15.216 1.00 97.81 96 LEU A CA 1
ATOM 743 C C . LEU A 1 96 ? 4.424 18.060 -14.375 1.00 97.81 96 LEU A C 1
ATOM 745 O O . LEU A 1 96 ? 4.453 18.696 -13.321 1.00 97.81 96 LEU A O 1
ATOM 749 N N . GLY A 1 97 ? 5.485 17.378 -14.816 1.00 97.94 97 GLY A N 1
ATOM 750 C CA . GLY A 1 97 ? 6.710 17.204 -14.042 1.00 97.94 97 GLY A CA 1
ATOM 751 C C . GLY A 1 97 ? 6.465 16.413 -12.755 1.00 97.94 97 GLY A C 1
ATOM 752 O O . GLY A 1 97 ? 5.667 15.479 -12.731 1.00 97.94 97 GLY A O 1
ATOM 753 N N . ALA A 1 98 ? 7.158 16.790 -11.680 1.00 97.19 98 ALA A N 1
ATOM 754 C CA . ALA A 1 98 ? 7.101 16.110 -10.381 1.00 97.19 98 ALA A CA 1
ATOM 755 C C . ALA A 1 98 ? 6.001 16.638 -9.439 1.00 97.19 98 ALA A C 1
ATOM 757 O O . ALA A 1 98 ? 5.875 16.160 -8.313 1.00 97.19 98 ALA A O 1
ATOM 758 N N . ALA A 1 99 ? 5.224 17.644 -9.860 1.00 96.75 99 ALA A N 1
ATOM 759 C CA . ALA A 1 99 ? 4.123 18.155 -9.054 1.00 96.75 99 ALA A CA 1
ATOM 760 C C . ALA A 1 99 ? 3.029 17.087 -8.955 1.00 96.75 99 ALA A C 1
ATOM 762 O O . ALA A 1 99 ? 2.405 16.724 -9.955 1.00 96.75 99 ALA A O 1
ATOM 763 N N . GLU A 1 100 ? 2.805 16.577 -7.746 1.00 94.50 100 GLU A N 1
ATOM 764 C CA . GLU A 1 100 ? 1.862 15.491 -7.532 1.00 94.50 100 GLU A CA 1
ATOM 765 C C . GLU A 1 100 ? 0.440 15.881 -7.957 1.00 94.50 100 GLU A C 1
ATOM 767 O O . GLU A 1 100 ? -0.100 16.920 -7.571 1.00 94.50 100 GLU A O 1
ATOM 772 N N . ASN A 1 101 ? -0.189 15.016 -8.754 1.00 98.00 101 ASN A N 1
ATOM 773 C CA . ASN A 1 101 ? -1.542 15.223 -9.240 1.00 98.00 101 ASN A CA 1
ATOM 774 C C . ASN A 1 101 ? -2.348 13.923 -9.180 1.00 98.00 101 ASN A C 1
ATOM 776 O O . ASN A 1 101 ? -2.087 12.960 -9.906 1.00 98.00 101 ASN A O 1
ATOM 780 N N . LYS A 1 102 ? -3.393 13.930 -8.347 1.00 98.19 102 LYS A N 1
ATOM 781 C CA . LYS A 1 102 ? -4.251 12.767 -8.101 1.00 98.19 102 LYS A CA 1
ATOM 782 C C . LYS A 1 102 ? -4.870 12.192 -9.376 1.00 98.19 102 LYS A C 1
ATOM 784 O O . LYS A 1 102 ? -4.907 10.977 -9.544 1.00 98.19 102 LYS A O 1
ATOM 789 N N . ALA A 1 103 ? -5.373 13.044 -10.270 1.00 98.44 103 ALA A N 1
ATOM 790 C CA . ALA A 1 103 ? -6.039 12.590 -11.489 1.00 98.44 103 ALA A CA 1
ATOM 791 C C . ALA A 1 103 ? -5.047 11.934 -12.460 1.00 98.44 103 ALA A C 1
ATOM 793 O O . ALA A 1 103 ? -5.350 10.890 -13.038 1.00 98.44 103 ALA A O 1
ATOM 794 N N . ALA A 1 104 ? -3.847 12.505 -12.592 1.00 98.38 104 ALA A N 1
ATOM 795 C CA . ALA A 1 104 ? -2.785 11.939 -13.416 1.00 98.38 104 ALA A CA 1
ATOM 796 C C . ALA A 1 104 ? -2.281 10.592 -12.868 1.00 98.38 104 ALA A C 1
ATOM 798 O O . ALA A 1 104 ? -2.149 9.647 -13.647 1.00 98.38 104 ALA A O 1
ATOM 799 N N . LEU A 1 105 ? -2.100 10.463 -11.548 1.00 98.31 105 LEU A N 1
ATOM 800 C CA . LEU A 1 105 ? -1.748 9.190 -10.904 1.00 98.31 105 LEU A CA 1
ATOM 801 C C . LEU A 1 105 ? -2.837 8.127 -11.095 1.00 98.31 105 LEU A C 1
ATOM 803 O O . LEU A 1 105 ? -2.538 7.005 -11.496 1.00 98.31 105 LEU A O 1
ATOM 807 N N . ILE A 1 106 ? -4.113 8.482 -10.879 1.00 98.62 106 ILE A N 1
ATOM 808 C CA . ILE A 1 106 ? -5.243 7.570 -11.128 1.00 98.62 106 ILE A CA 1
ATOM 809 C C . ILE A 1 106 ? -5.225 7.086 -12.576 1.00 98.62 106 ILE A C 1
ATOM 811 O O . ILE A 1 106 ? -5.373 5.889 -12.820 1.00 98.62 106 ILE A O 1
ATOM 815 N N . ARG A 1 107 ? -5.039 8.003 -13.534 1.00 98.56 107 ARG A N 1
ATOM 816 C CA . ARG A 1 107 ? -4.942 7.660 -14.955 1.00 98.56 107 ARG A CA 1
ATOM 817 C C . ARG A 1 107 ? -3.789 6.688 -15.199 1.00 98.56 107 ARG A C 1
ATOM 819 O O . ARG A 1 107 ? -4.021 5.645 -15.794 1.00 98.56 107 ARG A O 1
ATOM 826 N N . GLN A 1 108 ? -2.584 7.002 -14.725 1.00 98.44 108 GLN A N 1
ATOM 827 C CA . GLN A 1 108 ? -1.397 6.169 -14.929 1.00 98.44 108 GLN A CA 1
ATOM 828 C C . GLN A 1 108 ? -1.597 4.753 -14.367 1.00 98.44 108 GLN A C 1
ATOM 830 O O . GLN A 1 108 ? -1.397 3.780 -15.092 1.00 98.44 108 GLN A O 1
ATOM 835 N N . ILE A 1 109 ? -2.066 4.627 -13.120 1.00 98.44 109 ILE A N 1
ATOM 836 C CA . ILE A 1 109 ? -2.306 3.327 -12.474 1.00 98.44 109 ILE A CA 1
ATOM 837 C C . ILE A 1 109 ? -3.380 2.532 -13.229 1.00 98.44 109 ILE A C 1
ATOM 839 O O . ILE A 1 109 ? -3.189 1.343 -13.487 1.00 98.44 109 ILE A O 1
ATOM 843 N N . LYS A 1 110 ? -4.489 3.170 -13.631 1.00 98.50 110 LYS A N 1
ATOM 844 C CA . LYS A 1 110 ? -5.548 2.504 -14.407 1.00 98.50 110 LYS A CA 1
ATOM 845 C C . LYS A 1 110 ? -5.056 2.024 -15.767 1.00 98.50 110 LYS A C 1
ATOM 847 O O . LYS A 1 110 ? -5.307 0.875 -16.103 1.00 98.50 110 LYS A O 1
ATOM 852 N N . THR A 1 111 ? -4.295 2.840 -16.495 1.00 98.56 111 THR A N 1
ATOM 853 C CA . THR A 1 111 ? -3.709 2.434 -17.780 1.00 98.56 111 THR A CA 1
ATOM 854 C C . THR A 1 111 ? -2.795 1.216 -17.617 1.00 98.56 111 THR A C 1
ATOM 856 O O . THR A 1 111 ? -2.844 0.301 -18.436 1.00 98.56 111 THR A O 1
ATOM 859 N N . MET A 1 112 ? -2.001 1.143 -16.541 1.00 98.56 112 MET A N 1
ATOM 860 C CA . MET A 1 112 ? -1.189 -0.052 -16.268 1.00 98.56 112 MET A CA 1
ATOM 861 C C . MET A 1 112 ? -2.061 -1.277 -15.956 1.00 98.56 112 MET A C 1
ATOM 863 O O . MET A 1 112 ? -1.777 -2.367 -16.450 1.00 98.56 112 MET A O 1
ATOM 867 N N . LYS A 1 113 ? -3.154 -1.122 -15.196 1.00 98.06 113 LYS A N 1
ATOM 868 C CA . LYS A 1 113 ? -4.099 -2.230 -14.955 1.00 98.06 113 LYS A CA 1
ATOM 869 C C . LYS A 1 113 ? -4.783 -2.708 -16.230 1.00 98.06 113 LYS A C 1
ATOM 871 O O . LYS A 1 113 ? -4.906 -3.911 -16.423 1.00 98.06 113 LYS A O 1
ATOM 876 N N . GLU A 1 114 ? -5.198 -1.792 -17.099 1.00 98.38 114 GLU A N 1
ATOM 877 C CA . GLU A 1 114 ? -5.803 -2.105 -18.402 1.00 98.38 114 GLU A CA 1
ATOM 878 C C . GLU A 1 114 ? -4.832 -2.874 -19.307 1.00 98.38 114 GLU A C 1
ATOM 880 O O . GLU A 1 114 ? -5.243 -3.788 -20.017 1.00 98.38 114 GLU A O 1
ATOM 885 N N . MET A 1 115 ? -3.532 -2.576 -19.217 1.00 98.44 115 MET A N 1
ATOM 886 C CA . MET A 1 115 ? -2.472 -3.345 -19.879 1.00 98.44 115 MET A CA 1
ATOM 887 C C . MET A 1 115 ? -2.297 -4.763 -19.294 1.00 98.44 115 MET A C 1
ATOM 889 O O . MET A 1 115 ? -1.664 -5.619 -19.910 1.00 98.44 115 MET A O 1
ATOM 893 N N . GLY A 1 116 ? -2.864 -5.036 -18.116 1.00 98.12 116 GLY A N 1
ATOM 894 C CA . GLY A 1 116 ? -2.801 -6.324 -17.426 1.00 98.12 116 GLY A CA 1
ATOM 895 C C . GLY A 1 116 ? -1.795 -6.381 -16.275 1.00 98.12 116 GLY A C 1
ATOM 896 O O . GLY A 1 116 ? -1.508 -7.479 -15.789 1.00 98.12 116 GLY A O 1
ATOM 897 N N . CYS A 1 117 ? -1.252 -5.239 -15.840 1.00 98.44 117 CYS A N 1
ATOM 898 C CA . CYS A 1 117 ? -0.348 -5.169 -14.694 1.00 98.44 117 CYS A CA 1
ATOM 899 C C . CYS A 1 117 ? -1.092 -5.272 -13.361 1.00 98.44 117 CYS A C 1
ATOM 901 O O . CYS A 1 117 ? -2.193 -4.746 -13.195 1.00 98.44 117 CYS A O 1
ATOM 903 N N . ASP A 1 118 ? -0.440 -5.905 -12.390 1.00 98.25 118 ASP A N 1
ATOM 904 C CA . ASP A 1 118 ? -0.937 -6.060 -11.018 1.00 98.25 118 ASP A CA 1
ATOM 905 C C . ASP A 1 118 ? 0.062 -5.590 -9.949 1.00 98.25 118 ASP A C 1
ATOM 907 O O . ASP A 1 118 ? -0.264 -5.604 -8.758 1.00 98.25 118 ASP A O 1
ATOM 911 N N . ALA A 1 119 ? 1.255 -5.155 -10.367 1.00 98.44 119 ALA A N 1
ATOM 912 C CA . ALA A 1 119 ? 2.291 -4.645 -9.487 1.00 98.44 119 ALA A CA 1
ATOM 913 C C . ALA A 1 119 ? 3.038 -3.439 -10.082 1.00 98.44 119 ALA A C 1
ATOM 915 O O . ALA A 1 119 ? 3.258 -3.346 -11.292 1.00 98.44 119 ALA A O 1
ATOM 916 N N . ILE A 1 120 ? 3.498 -2.547 -9.207 1.00 98.69 120 ILE A N 1
ATOM 917 C CA . ILE A 1 120 ? 4.397 -1.433 -9.523 1.00 98.69 120 ILE A CA 1
ATOM 918 C C . ILE A 1 120 ? 5.639 -1.534 -8.636 1.00 98.69 120 ILE A C 1
ATOM 920 O O . ILE A 1 120 ? 5.536 -1.747 -7.430 1.00 98.69 120 ILE A O 1
ATOM 924 N N . ARG A 1 121 ? 6.819 -1.329 -9.220 1.00 98.69 121 ARG A N 1
ATOM 925 C CA . ARG A 1 121 ? 8.048 -1.009 -8.487 1.00 98.69 121 ARG A CA 1
ATOM 926 C C . ARG A 1 121 ? 8.316 0.492 -8.586 1.00 98.69 121 ARG A C 1
ATOM 928 O O . ARG A 1 121 ? 8.346 1.032 -9.695 1.00 98.69 121 ARG A O 1
ATOM 935 N N . THR A 1 122 ? 8.534 1.148 -7.448 1.00 97.75 122 THR A N 1
ATOM 936 C CA . THR A 1 122 ? 8.749 2.606 -7.363 1.00 97.75 122 THR A CA 1
ATOM 937 C C . THR A 1 122 ? 10.215 2.948 -7.641 1.00 97.75 122 THR A C 1
ATOM 939 O O . THR A 1 122 ? 10.999 3.274 -6.754 1.00 97.75 122 THR A O 1
ATOM 942 N N . ALA A 1 123 ? 10.612 2.798 -8.901 1.00 95.88 123 ALA A N 1
ATOM 943 C CA . ALA A 1 123 ? 11.991 2.963 -9.338 1.00 95.88 123 ALA A CA 1
ATOM 944 C C . ALA A 1 123 ? 12.427 4.442 -9.246 1.00 95.88 123 ALA A C 1
ATOM 946 O O . ALA A 1 123 ? 11.880 5.296 -9.940 1.00 95.88 123 ALA A O 1
ATOM 947 N N . HIS A 1 124 ? 13.407 4.830 -8.434 1.00 97.12 124 HIS A N 1
ATOM 948 C CA . HIS A 1 124 ? 14.181 4.067 -7.439 1.00 97.12 124 HIS A CA 1
ATOM 949 C C . HIS A 1 124 ? 14.201 4.857 -6.127 1.00 97.12 124 HIS A C 1
ATOM 951 O O . HIS A 1 124 ? 15.257 5.222 -5.607 1.00 97.12 124 HIS A O 1
ATOM 957 N N . ASN A 1 125 ? 13.009 5.235 -5.677 1.00 96.12 125 ASN A N 1
ATOM 958 C CA . ASN A 1 125 ? 12.812 6.172 -4.587 1.00 96.12 125 ASN A CA 1
ATOM 959 C C . ASN A 1 125 ? 11.482 5.918 -3.884 1.00 96.12 125 ASN A C 1
ATOM 961 O O . ASN A 1 125 ? 10.547 5.342 -4.455 1.00 96.12 125 ASN A O 1
ATOM 965 N N . MET A 1 126 ? 11.400 6.419 -2.652 1.00 94.75 126 MET A N 1
ATOM 966 C CA . MET A 1 126 ? 10.177 6.349 -1.870 1.00 94.75 126 MET A CA 1
ATOM 967 C C . MET A 1 126 ? 9.021 6.992 -2.652 1.00 94.75 126 MET A C 1
ATOM 969 O O . MET A 1 126 ? 9.185 8.102 -3.177 1.00 94.75 126 MET A O 1
ATOM 973 N N . PRO A 1 127 ? 7.878 6.296 -2.782 1.00 93.88 127 PRO A N 1
ATOM 974 C CA . PRO A 1 127 ? 6.686 6.865 -3.390 1.00 93.88 127 PRO A CA 1
ATOM 975 C C . PRO A 1 127 ? 6.051 7.898 -2.462 1.00 93.88 127 PRO A C 1
ATOM 977 O O . PRO A 1 127 ? 6.286 7.913 -1.253 1.00 93.88 127 PRO A O 1
ATOM 980 N N . SER A 1 128 ? 5.181 8.731 -3.019 1.00 95.00 128 SER A N 1
ATOM 981 C CA . SER A 1 128 ? 4.329 9.602 -2.217 1.00 95.00 128 SER A CA 1
ATOM 982 C C . SER A 1 128 ? 3.229 8.810 -1.501 1.00 95.00 128 SER A C 1
ATOM 984 O O . SER A 1 128 ? 2.764 7.765 -1.973 1.00 95.00 128 SER A O 1
ATOM 986 N N . THR A 1 129 ? 2.732 9.353 -0.387 1.00 95.25 129 THR A N 1
ATOM 987 C CA . THR A 1 129 ? 1.580 8.783 0.331 1.00 95.25 129 THR A CA 1
ATOM 988 C C . THR A 1 129 ? 0.354 8.671 -0.575 1.00 95.25 129 THR A C 1
ATOM 990 O O . THR A 1 129 ? -0.324 7.647 -0.566 1.00 95.25 129 THR A O 1
ATOM 993 N N . MET A 1 130 ? 0.088 9.678 -1.415 1.00 96.81 130 MET A N 1
ATOM 994 C CA . MET A 1 130 ? -1.063 9.646 -2.319 1.00 96.81 130 MET A CA 1
ATOM 995 C C . MET A 1 130 ? -0.916 8.562 -3.397 1.00 96.81 130 MET A C 1
ATOM 997 O O . MET A 1 130 ? -1.908 7.901 -3.699 1.00 96.81 130 MET A O 1
ATOM 1001 N N . GLN A 1 131 ? 0.280 8.308 -3.943 1.00 97.06 131 GLN A N 1
ATOM 1002 C CA . GLN A 1 131 ? 0.481 7.181 -4.861 1.00 97.06 131 GLN A CA 1
ATOM 1003 C C . GLN A 1 131 ? 0.176 5.842 -4.172 1.00 97.06 131 GLN A C 1
ATOM 1005 O O . GLN A 1 131 ? -0.527 5.014 -4.751 1.00 97.06 131 GLN A O 1
ATOM 1010 N N . MET A 1 132 ? 0.634 5.651 -2.930 1.00 97.56 132 MET A N 1
ATOM 1011 C CA . MET A 1 132 ? 0.366 4.433 -2.153 1.00 97.56 132 MET A CA 1
ATOM 1012 C C . MET A 1 132 ? -1.129 4.237 -1.874 1.00 97.56 132 MET A C 1
ATOM 1014 O O . MET A 1 132 ? -1.670 3.171 -2.160 1.00 97.56 132 MET A O 1
ATOM 1018 N N . GLU A 1 133 ? -1.829 5.277 -1.417 1.00 97.31 133 GLU A N 1
ATOM 1019 C CA . GLU A 1 133 ? -3.275 5.217 -1.160 1.00 97.31 133 GLU A CA 1
ATOM 1020 C C . GLU A 1 133 ? -4.092 4.921 -2.426 1.00 97.31 133 GLU A C 1
ATOM 1022 O O . GLU A 1 133 ? -5.130 4.246 -2.377 1.00 97.31 133 GLU A O 1
ATOM 1027 N N . LEU A 1 134 ? -3.644 5.441 -3.573 1.00 98.06 134 LEU A N 1
ATOM 1028 C CA . LEU A 1 134 ? -4.254 5.160 -4.867 1.00 98.06 134 LEU A CA 1
ATOM 1029 C C . LEU A 1 134 ? -3.984 3.723 -5.310 1.00 98.06 134 LEU A C 1
ATOM 1031 O O . LEU A 1 134 ? -4.912 3.081 -5.795 1.00 98.06 134 LEU A O 1
ATOM 1035 N N . CYS A 1 135 ? -2.774 3.195 -5.117 1.00 98.38 135 CYS A N 1
ATOM 1036 C CA . CYS A 1 135 ? -2.460 1.790 -5.380 1.00 98.38 135 CYS A CA 1
ATOM 1037 C C . CYS A 1 135 ? -3.312 0.846 -4.520 1.00 98.38 135 CYS A C 1
ATOM 1039 O O . CYS A 1 135 ? -3.909 -0.087 -5.059 1.00 98.38 135 CYS A O 1
ATOM 1041 N N . ASP A 1 136 ? -3.458 1.134 -3.225 1.00 98.25 136 ASP A N 1
ATOM 1042 C CA . ASP A 1 136 ? -4.327 0.372 -2.323 1.00 98.25 136 ASP A CA 1
ATOM 1043 C C . ASP A 1 136 ? -5.776 0.369 -2.824 1.00 98.25 136 ASP A C 1
ATOM 1045 O O . ASP A 1 136 ? -6.398 -0.687 -2.932 1.00 98.25 136 ASP A O 1
ATOM 1049 N N . SER A 1 137 ? -6.298 1.550 -3.177 1.00 98.00 137 SER A N 1
ATOM 1050 C CA . SER A 1 137 ? -7.697 1.737 -3.589 1.00 98.00 137 SER A CA 1
ATOM 1051 C C . SER 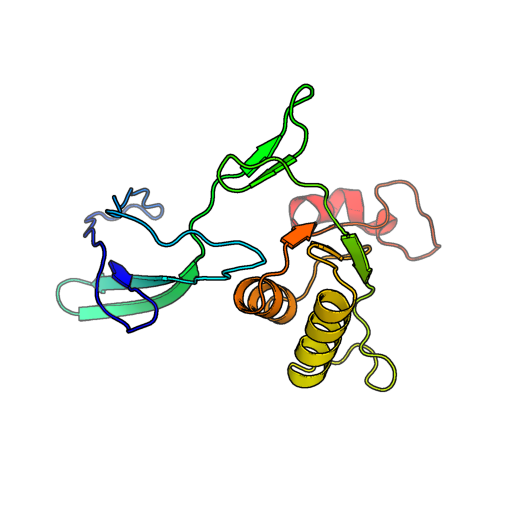A 1 137 ? -7.991 1.185 -4.988 1.00 98.00 137 SER A C 1
ATOM 1053 O O . SER A 1 137 ? -9.109 0.764 -5.271 1.00 98.00 137 SER A O 1
ATOM 1055 N N . LEU A 1 138 ? -7.010 1.215 -5.893 1.00 98.25 138 LEU A N 1
ATOM 1056 C CA . LEU A 1 138 ? -7.156 0.729 -7.266 1.00 98.25 138 LEU A CA 1
ATOM 1057 C C . LEU A 1 138 ? -6.760 -0.738 -7.410 1.00 98.25 138 LEU A C 1
ATOM 1059 O O . LEU A 1 138 ? -6.959 -1.288 -8.489 1.00 98.25 138 LEU A O 1
ATOM 1063 N N . GLY A 1 139 ? -6.226 -1.379 -6.369 1.00 98.19 139 GLY A N 1
ATOM 1064 C CA . GLY A 1 139 ? -5.787 -2.772 -6.402 1.00 98.19 139 GLY A CA 1
ATOM 1065 C C . GLY A 1 139 ? -4.510 -2.958 -7.201 1.00 98.19 139 GLY A C 1
ATOM 1066 O O . GLY A 1 139 ? -4.517 -3.642 -8.223 1.00 98.19 139 GLY A O 1
ATOM 1067 N N . MET A 1 140 ? -3.435 -2.320 -6.756 1.00 98.44 140 MET A N 1
ATOM 1068 C CA . MET A 1 140 ? -2.101 -2.440 -7.326 1.00 98.44 140 MET A CA 1
ATOM 1069 C C . MET A 1 140 ? -1.120 -2.813 -6.217 1.00 98.44 140 MET A C 1
ATOM 1071 O O . MET A 1 140 ? -1.013 -2.102 -5.220 1.00 98.44 140 MET A O 1
ATOM 1075 N N . MET A 1 141 ? -0.409 -3.931 -6.369 1.00 98.38 141 MET A N 1
ATOM 1076 C CA . MET A 1 141 ? 0.663 -4.289 -5.439 1.00 98.38 141 MET A CA 1
ATOM 1077 C C . MET A 1 141 ? 1.855 -3.356 -5.650 1.00 98.38 141 MET A C 1
ATOM 1079 O O . MET A 1 141 ? 2.120 -2.928 -6.772 1.00 98.38 141 MET A O 1
ATOM 1083 N N . VAL A 1 142 ? 2.598 -3.055 -4.588 1.00 98.25 142 VAL A N 1
ATOM 1084 C CA . VAL A 1 142 ? 3.738 -2.140 -4.679 1.00 98.25 142 VAL A CA 1
ATOM 1085 C C . VAL A 1 142 ? 4.983 -2.768 -4.067 1.00 98.25 142 VAL A C 1
ATOM 1087 O O . VAL A 1 142 ? 4.959 -3.245 -2.935 1.00 98.25 142 VAL A O 1
ATOM 1090 N N . MET A 1 143 ? 6.078 -2.736 -4.821 1.00 97.75 143 MET A N 1
ATOM 1091 C CA . MET A 1 143 ? 7.435 -2.875 -4.305 1.00 97.75 143 MET A CA 1
ATOM 1092 C C . MET A 1 143 ? 7.996 -1.465 -4.120 1.00 97.75 143 MET A C 1
ATOM 1094 O O . MET A 1 143 ? 8.472 -0.853 -5.079 1.00 97.75 143 MET A O 1
ATOM 1098 N N . ALA A 1 144 ? 7.883 -0.946 -2.897 1.00 96.19 144 ALA A N 1
ATOM 1099 C CA . ALA A 1 144 ? 8.449 0.347 -2.538 1.00 96.19 144 ALA A CA 1
ATOM 1100 C C . ALA A 1 144 ? 9.970 0.207 -2.402 1.00 96.19 144 ALA A C 1
ATOM 1102 O O . ALA A 1 144 ? 10.456 -0.655 -1.670 1.00 96.19 144 ALA A O 1
ATOM 1103 N N . GLU A 1 145 ? 10.715 1.018 -3.143 1.00 96.94 145 GLU A N 1
ATOM 1104 C CA . GLU A 1 145 ? 12.177 1.007 -3.162 1.00 96.94 145 GLU A CA 1
ATOM 1105 C C . GLU A 1 145 ? 12.722 2.304 -2.567 1.00 96.94 145 GLU A C 1
ATOM 1107 O O . GLU A 1 145 ? 12.310 3.382 -2.975 1.00 96.94 145 GLU A O 1
ATOM 1112 N N . SER A 1 146 ? 13.658 2.214 -1.620 1.00 94.75 146 SER A N 1
ATOM 1113 C CA . SER A 1 146 ? 14.146 3.397 -0.897 1.00 94.75 146 SER A CA 1
ATOM 1114 C C . SER A 1 146 ? 15.268 4.142 -1.625 1.00 94.75 146 SER A C 1
ATOM 1116 O O . SER A 1 146 ? 15.238 5.369 -1.693 1.00 94.75 146 SER A O 1
ATOM 1118 N N . PHE A 1 147 ? 16.261 3.428 -2.173 1.00 96.81 147 PHE A N 1
ATOM 1119 C CA . PHE A 1 147 ? 17.513 4.041 -2.630 1.00 96.81 147 PHE A CA 1
ATOM 1120 C C . PHE A 1 147 ? 17.997 3.503 -3.978 1.00 96.81 147 PHE A C 1
ATOM 1122 O O . PHE A 1 147 ? 18.128 2.296 -4.162 1.00 96.81 147 PHE A O 1
ATOM 1129 N N . ASP A 1 148 ? 18.406 4.411 -4.867 1.00 97.81 148 ASP A N 1
ATOM 1130 C CA . ASP A 1 148 ? 19.117 4.066 -6.106 1.00 97.81 148 ASP A CA 1
ATOM 1131 C C . ASP A 1 148 ? 20.609 3.744 -5.876 1.00 97.81 148 ASP A C 1
ATOM 1133 O O . ASP A 1 148 ? 21.250 3.077 -6.688 1.00 97.81 148 ASP A O 1
ATOM 1137 N N . MET A 1 149 ? 21.204 4.218 -4.778 1.00 96.81 149 MET A N 1
ATOM 1138 C CA . MET A 1 149 ? 22.606 3.956 -4.442 1.00 96.81 149 MET A CA 1
ATOM 1139 C C . MET A 1 149 ? 22.840 3.969 -2.934 1.00 96.81 149 MET A C 1
ATOM 1141 O O . MET A 1 149 ? 22.171 4.697 -2.202 1.00 96.81 149 MET A O 1
ATOM 1145 N N . TRP A 1 150 ? 23.822 3.184 -2.492 1.00 97.25 150 TRP A N 1
ATOM 1146 C CA . TRP A 1 150 ? 24.294 3.168 -1.106 1.00 97.25 150 TRP A CA 1
ATOM 1147 C C . TRP A 1 150 ? 25.579 3.986 -0.975 1.00 97.25 150 TRP A C 1
ATOM 1149 O O . TRP A 1 150 ? 25.627 5.111 -1.446 1.00 97.25 150 TRP A O 1
ATOM 1159 N N . ILE A 1 151 ? 26.649 3.435 -0.395 1.00 97.31 151 ILE A N 1
ATOM 1160 C CA . ILE A 1 151 ? 27.921 4.147 -0.184 1.00 97.31 151 ILE A CA 1
ATOM 1161 C C . ILE A 1 151 ? 28.740 4.379 -1.465 1.00 97.31 151 ILE A C 1
ATOM 1163 O O . ILE A 1 151 ? 29.641 5.215 -1.467 1.00 97.31 151 ILE A O 1
ATOM 1167 N N . TYR A 1 152 ? 28.454 3.645 -2.543 1.00 97.75 152 TYR A N 1
ATOM 1168 C CA . TYR A 1 152 ? 29.161 3.777 -3.817 1.00 97.75 152 TYR A CA 1
ATOM 1169 C C . TYR A 1 152 ? 28.383 4.710 -4.757 1.00 97.75 152 TYR A C 1
ATOM 1171 O O . TYR A 1 152 ? 27.244 4.395 -5.113 1.00 97.75 152 TYR A O 1
ATOM 1179 N N . PRO A 1 153 ? 28.956 5.861 -5.157 1.00 97.25 153 PRO A N 1
ATOM 1180 C CA . PRO A 1 153 ? 28.232 6.865 -5.925 1.00 97.25 153 PRO A CA 1
ATOM 1181 C C . PRO A 1 153 ? 28.029 6.434 -7.381 1.00 97.25 153 PRO A C 1
ATOM 1183 O O . PRO A 1 153 ? 28.984 6.073 -8.065 1.00 97.25 153 PRO A O 1
ATOM 1186 N N . LYS A 1 154 ? 26.797 6.572 -7.884 1.00 97.94 154 LYS A N 1
ATOM 1187 C CA . LYS A 1 154 ? 26.503 6.515 -9.329 1.00 97.94 154 LYS A CA 1
ATOM 1188 C C . LYS A 1 154 ? 26.646 7.881 -10.009 1.00 97.94 154 LYS A C 1
ATOM 1190 O O . LYS A 1 154 ? 26.940 7.955 -11.196 1.00 97.94 154 LYS A O 1
ATOM 1195 N N . CYS A 1 155 ? 26.450 8.973 -9.266 1.00 97.25 155 CYS A N 1
ATOM 1196 C CA . CYS A 1 155 ? 26.580 10.339 -9.772 1.00 97.25 155 CYS A CA 1
ATOM 1197 C C . CYS A 1 155 ? 27.247 11.268 -8.743 1.00 97.25 155 CYS A C 1
ATOM 1199 O O . CYS A 1 155 ? 27.225 11.012 -7.537 1.00 97.25 155 CYS A O 1
ATOM 1201 N N . LYS A 1 156 ? 27.837 12.375 -9.223 1.00 97.19 156 LYS A N 1
ATOM 1202 C CA . LYS A 1 156 ? 28.678 13.295 -8.427 1.00 97.19 156 LYS A CA 1
ATOM 1203 C C . LYS A 1 156 ? 27.999 13.824 -7.160 1.00 97.19 156 LYS A C 1
ATOM 1205 O O . LYS A 1 156 ? 28.675 14.052 -6.162 1.00 97.19 156 LYS A O 1
ATOM 1210 N N . ASN A 1 157 ? 26.688 14.050 -7.206 1.00 97.44 157 ASN A N 1
ATOM 1211 C CA . ASN A 1 157 ? 25.900 14.623 -6.111 1.00 97.44 157 ASN A CA 1
ATOM 1212 C C . ASN A 1 157 ? 24.767 13.689 -5.660 1.00 97.44 157 ASN A C 1
ATOM 1214 O O . ASN A 1 157 ? 23.738 14.161 -5.194 1.00 97.44 157 ASN A O 1
ATOM 1218 N N . GLY A 1 158 ? 24.944 12.377 -5.835 1.00 97.12 158 GLY A N 1
ATOM 1219 C CA . GLY A 1 158 ? 23.945 11.387 -5.445 1.00 97.12 158 GLY A CA 1
ATOM 1220 C C . GLY A 1 158 ? 23.881 11.135 -3.940 1.00 97.12 158 GLY A C 1
ATOM 1221 O O . GLY A 1 158 ? 24.710 11.619 -3.162 1.00 97.12 158 GLY A O 1
ATOM 1222 N N . TYR A 1 159 ? 22.914 10.304 -3.549 1.00 98.00 159 TYR A N 1
ATOM 1223 C CA . TYR A 1 159 ? 22.605 10.006 -2.149 1.00 98.00 159 TYR A CA 1
ATOM 1224 C C . TYR A 1 159 ? 23.747 9.305 -1.388 1.00 98.00 159 TYR A C 1
ATOM 1226 O O . TYR A 1 159 ? 23.802 9.366 -0.164 1.00 98.00 159 TYR A O 1
ATOM 1234 N N . ALA A 1 160 ? 24.741 8.743 -2.088 1.00 98.00 160 ALA A N 1
ATOM 1235 C CA . ALA A 1 160 ? 25.935 8.154 -1.474 1.00 98.00 160 ALA A CA 1
ATOM 1236 C C . ALA A 1 160 ? 26.693 9.096 -0.524 1.00 98.00 160 ALA A C 1
ATOM 1238 O O . ALA A 1 160 ? 27.330 8.635 0.422 1.00 98.00 160 ALA A O 1
ATOM 1239 N N . LYS A 1 161 ? 26.590 10.414 -0.743 1.00 98.00 161 LYS A N 1
ATOM 1240 C CA . LYS A 1 161 ? 27.148 11.437 0.155 1.00 98.00 161 LYS A CA 1
ATOM 1241 C C . LYS A 1 161 ? 26.497 11.452 1.538 1.00 98.00 161 LYS A C 1
ATOM 1243 O O . LYS A 1 161 ? 27.150 11.837 2.499 1.00 98.00 161 LYS A O 1
ATOM 1248 N N . PHE A 1 162 ? 25.234 11.045 1.618 1.00 97.56 162 PHE A N 1
ATOM 1249 C CA . PHE A 1 162 ? 24.393 11.126 2.810 1.00 97.56 162 PHE A CA 1
ATOM 1250 C C . PHE A 1 162 ? 24.105 9.750 3.416 1.00 97.56 162 PHE A C 1
ATOM 1252 O O . PHE A 1 162 ? 23.785 9.657 4.595 1.00 97.56 162 PHE A O 1
ATOM 1259 N N . PHE A 1 163 ? 24.277 8.676 2.639 1.00 97.75 163 PHE A N 1
ATOM 1260 C CA . PHE A 1 163 ? 23.835 7.329 2.993 1.00 97.75 163 PHE A CA 1
ATOM 1261 C C . PHE A 1 163 ? 24.269 6.870 4.392 1.00 97.75 163 PHE A C 1
ATOM 1263 O O . PHE A 1 163 ? 23.449 6.358 5.147 1.00 97.75 163 PHE A O 1
ATOM 1270 N N . LYS A 1 164 ? 25.537 7.082 4.770 1.00 97.50 164 LYS A N 1
ATOM 1271 C CA . LYS A 1 164 ? 26.055 6.650 6.083 1.00 97.50 164 LYS A CA 1
ATOM 1272 C C . LYS A 1 164 ? 25.378 7.337 7.274 1.00 97.50 164 LYS A C 1
ATOM 1274 O O . LYS A 1 164 ? 25.385 6.771 8.357 1.00 97.50 164 LYS A O 1
ATOM 1279 N N . GLU A 1 165 ? 24.859 8.548 7.093 1.00 97.94 165 GLU A N 1
ATOM 1280 C CA . GLU A 1 165 ? 24.251 9.343 8.168 1.00 97.94 165 GLU A CA 1
ATOM 1281 C C . GLU A 1 165 ? 22.714 9.290 8.144 1.00 97.94 165 GLU A C 1
ATOM 1283 O O . GLU A 1 165 ? 22.076 9.416 9.192 1.00 97.94 165 GLU A O 1
ATOM 1288 N N . TRP A 1 166 ? 22.121 9.116 6.958 1.00 97.88 166 TRP A N 1
ATOM 1289 C CA . TRP A 1 166 ? 20.686 9.322 6.737 1.00 97.88 166 TRP A CA 1
ATOM 1290 C C . TRP A 1 166 ? 19.892 8.058 6.405 1.00 97.88 166 TRP A C 1
ATOM 1292 O O . TRP A 1 166 ? 18.685 8.054 6.621 1.00 97.88 166 TRP A O 1
ATOM 1302 N N . SER A 1 167 ? 20.530 6.972 5.957 1.00 96.44 167 SER A N 1
ATOM 1303 C CA . SER A 1 167 ? 19.797 5.795 5.455 1.00 96.44 167 SER A CA 1
ATOM 1304 C C . SER A 1 167 ? 18.828 5.175 6.466 1.00 96.44 167 SER A C 1
ATOM 1306 O O . SER A 1 167 ? 17.706 4.856 6.088 1.00 96.44 167 SER A O 1
ATOM 1308 N N . ASP A 1 168 ? 19.211 5.069 7.742 1.00 95.12 168 ASP A N 1
ATOM 1309 C CA . ASP A 1 168 ? 18.336 4.530 8.795 1.00 95.12 168 ASP A CA 1
ATOM 1310 C C . ASP A 1 168 ? 17.155 5.456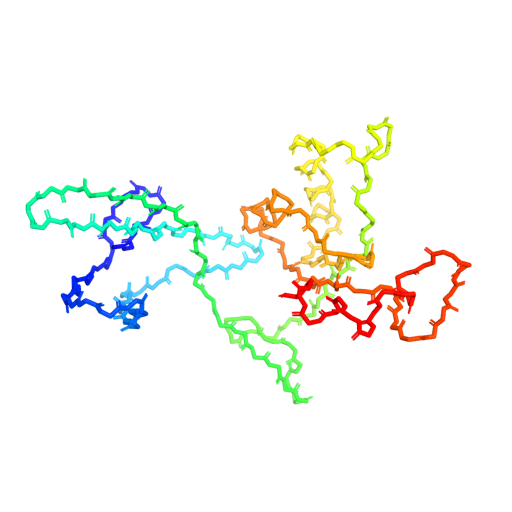 9.139 1.00 95.12 168 ASP A C 1
ATOM 1312 O O . ASP A 1 168 ? 16.159 4.999 9.689 1.00 95.12 168 ASP A O 1
ATOM 1316 N N . LYS A 1 169 ? 17.266 6.762 8.858 1.00 94.94 169 LYS A N 1
ATOM 1317 C CA . LYS A 1 169 ? 16.219 7.760 9.151 1.00 94.94 169 LYS A CA 1
ATOM 1318 C C . LYS A 1 169 ? 15.204 7.892 8.020 1.00 94.94 169 LYS A C 1
ATOM 1320 O O . LYS A 1 169 ? 14.080 8.316 8.264 1.00 94.94 169 LYS A O 1
ATOM 1325 N N . ASP A 1 170 ? 15.630 7.573 6.802 1.00 91.69 170 ASP A N 1
ATOM 1326 C CA . ASP A 1 170 ? 14.837 7.718 5.582 1.00 91.69 170 ASP A CA 1
ATOM 1327 C C . ASP A 1 170 ? 14.051 6.431 5.229 1.00 91.69 170 ASP A C 1
ATOM 1329 O O . ASP A 1 170 ? 13.455 6.353 4.150 1.00 91.69 170 ASP A O 1
ATOM 1333 N N . ILE A 1 171 ? 14.047 5.432 6.128 1.00 85.69 171 ILE A N 1
ATOM 1334 C CA . ILE A 1 171 ? 13.266 4.180 6.058 1.00 85.69 171 ILE A CA 1
ATOM 1335 C C . ILE A 1 171 ? 12.117 4.191 7.071 1.00 85.69 171 ILE A C 1
ATOM 1337 O O . ILE A 1 171 ? 12.326 4.644 8.218 1.00 85.69 171 ILE A O 1
#

Sequence (171 aa):
MLLDEAGKKVAEKIVTGANPEIKTTLKVANPQLWSPESPYLYQVKLTRYEGKKVADVQTLKTGIRTIAVSKEYGFQLNGVTRKLKGVCLHHDLGPLGAAENKAALIRQIKTMKEMGCDAIRTAHNMPSTMQMELCDSLGMMVMAESFDMWIYPKCKNGYAKFFKEWSDKDI

Secondary structure (DSSP, 8-state):
-EE-TTS-EEE-----SS-S--------SSPPPP-SSS---EEEEEEEEETTEEEEEEEEEE----EEEETTTEEEETTEE----EEEE-S--GGGTTS--HHHHHHHHHHHHHTT--EEEETTSPPPHHHHHHHHHHT-EEE----S-SSS-SSTTSGGGTHHHHTTT--

Foldseek 3Di:
DKAFPVRHDQWDDDDDDPDPDDDDDTDGPPDDADALVRLTWIKDWDWDDDVPDTPDIDIDIDGHWDWDADPVQGIDINNHRDDAQEDEDECQLPVNGNPDDLVSLLVVVVVCVVVVGQEYEHPADAYDPSNVVSCSVNRHHYDGHHAPDACDDPDPPGCNVVRVPPVVVSD